Protein AF-A0A432E0X0-F1 (afdb_monomer_lite)

Foldseek 3Di:
DPPVVVVVVVVVVVVVVVVVPPPPPPPPPPPDDDDDDDDDPDPQFDDQDDQVLQVPPDTPVPDPDDDDDGDPSNCVVVVPPAPQPPVCVRDPQKDFDDDPPRPDTFIDHPRGTDFDDDSNHTPRDPPPD

Organism: NCBI:txid651561

Sequence (129 aa):
MSFMKNVLICASLLSSVLIFAQERDSTKSNHIEEIVVNGRYYKKYVEKQGSSSLRLDEALIKIPQNISIITNKALEDQQVTTLSDGVLRNVAGAQRLEHWGDMYTRVNMRGSRAAAFMNGVNVTSNWVR

Structure (mmCIF, N/CA/C/O backbone):
data_AF-A0A432E0X0-F1
#
_entry.id   AF-A0A432E0X0-F1
#
loop_
_atom_site.group_PDB
_atom_site.id
_atom_site.type_symbol
_atom_site.label_atom_id
_atom_site.label_alt_id
_atom_site.label_comp_id
_atom_site.label_asym_id
_atom_site.label_entity_id
_atom_site.label_seq_id
_atom_site.pdbx_PDB_ins_code
_atom_site.Cartn_x
_atom_site.Cartn_y
_atom_site.Cartn_z
_atom_site.occupancy
_atom_site.B_iso_or_equiv
_atom_site.auth_seq_id
_atom_site.auth_comp_id
_atom_site.auth_asym_id
_atom_site.auth_atom_id
_atom_site.pdbx_PDB_model_num
ATOM 1 N N . MET A 1 1 ? -18.018 -8.076 99.813 1.00 57.38 1 MET A N 1
ATOM 2 C CA . MET A 1 1 ? -19.042 -7.391 98.986 1.00 57.38 1 MET A CA 1
ATOM 3 C C . MET A 1 1 ? -18.483 -6.526 97.838 1.00 57.38 1 MET A C 1
ATOM 5 O O . MET A 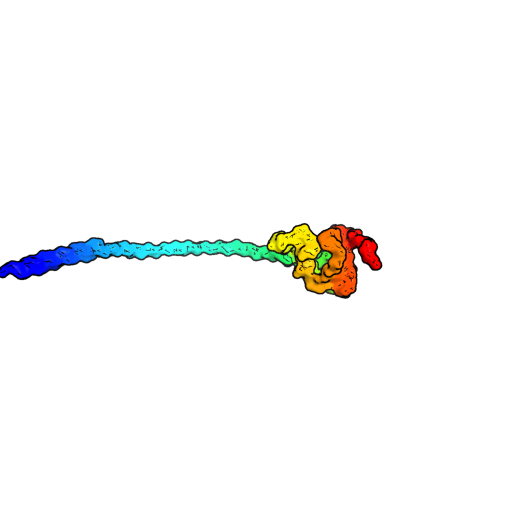1 1 ? -19.257 -6.151 96.972 1.00 57.38 1 MET A O 1
ATOM 9 N N . SER A 1 2 ? -17.182 -6.188 97.799 1.00 57.31 2 SER A N 1
ATOM 10 C CA . SER A 1 2 ? -16.608 -5.274 96.781 1.00 57.31 2 SER A CA 1
ATOM 11 C C . SER A 1 2 ? -16.293 -5.949 95.428 1.00 57.31 2 SER A C 1
ATOM 13 O O . SER A 1 2 ? -16.568 -5.393 94.370 1.00 57.31 2 SER A O 1
ATOM 15 N N . PHE A 1 3 ? -15.816 -7.200 95.447 1.00 63.88 3 PHE A N 1
ATOM 16 C CA . PHE A 1 3 ? -15.345 -7.909 94.248 1.00 63.88 3 PHE A CA 1
ATOM 17 C C . PHE A 1 3 ? -16.438 -8.137 93.184 1.00 63.88 3 PHE A C 1
ATOM 19 O O . PHE A 1 3 ? -16.243 -7.811 92.017 1.00 63.88 3 PHE A O 1
ATOM 26 N N . MET A 1 4 ? -17.629 -8.601 93.584 1.00 65.31 4 MET A N 1
ATOM 27 C CA . MET A 1 4 ? -18.755 -8.818 92.657 1.00 65.31 4 MET A CA 1
ATOM 28 C C . MET A 1 4 ? -19.293 -7.514 92.051 1.00 65.31 4 MET A C 1
ATOM 30 O O . MET A 1 4 ? -19.745 -7.508 90.909 1.00 65.31 4 MET A O 1
ATOM 34 N N . LYS A 1 5 ? -19.214 -6.399 92.789 1.00 60.88 5 LYS A N 1
ATOM 35 C CA . LYS A 1 5 ? -19.683 -5.088 92.323 1.00 60.88 5 LYS A CA 1
ATOM 36 C C . LYS A 1 5 ? -18.775 -4.534 91.219 1.00 60.88 5 LYS A C 1
ATOM 38 O O . LYS A 1 5 ? -19.279 -3.991 90.244 1.00 60.88 5 LYS A O 1
ATOM 43 N N . ASN A 1 6 ? -17.463 -4.755 91.323 1.00 63.75 6 ASN A N 1
ATOM 44 C CA . ASN A 1 6 ? -16.496 -4.338 90.303 1.00 63.75 6 ASN A CA 1
ATOM 45 C C . ASN A 1 6 ? -16.607 -5.177 89.019 1.00 63.75 6 ASN A C 1
ATOM 47 O O . ASN A 1 6 ? -16.525 -4.628 87.927 1.00 63.75 6 ASN A O 1
ATOM 51 N N . VAL A 1 7 ? -16.878 -6.482 89.133 1.00 72.06 7 VAL A N 1
ATOM 52 C CA . VAL A 1 7 ? -17.111 -7.357 87.967 1.00 72.06 7 VAL A CA 1
ATOM 53 C C . VAL A 1 7 ? -18.384 -6.957 87.210 1.00 72.06 7 VAL A C 1
ATOM 55 O O . VAL A 1 7 ? -18.373 -6.899 85.982 1.00 72.06 7 VAL A O 1
ATOM 58 N N . LEU A 1 8 ? -19.458 -6.611 87.931 1.00 71.06 8 LEU A N 1
ATOM 59 C CA . LEU A 1 8 ? -20.703 -6.109 87.336 1.00 71.06 8 LEU A CA 1
ATOM 60 C C . LEU A 1 8 ? -20.512 -4.778 86.589 1.00 71.06 8 LEU A C 1
ATOM 62 O O . LEU A 1 8 ? -21.110 -4.585 85.534 1.00 71.06 8 LEU A O 1
ATOM 66 N N . ILE A 1 9 ? -19.655 -3.887 87.099 1.00 72.50 9 ILE A N 1
ATOM 67 C CA . ILE A 1 9 ? -19.318 -2.611 86.443 1.00 72.50 9 ILE A CA 1
ATOM 68 C C . ILE A 1 9 ? -18.485 -2.846 85.173 1.00 72.50 9 ILE A C 1
ATOM 70 O O . ILE A 1 9 ? -18.725 -2.209 84.151 1.00 72.50 9 ILE A O 1
ATOM 74 N N . CYS A 1 10 ? -17.541 -3.789 85.192 1.00 66.81 10 CYS A N 1
ATOM 75 C CA . CYS A 1 10 ? -16.774 -4.135 83.993 1.00 66.81 10 CYS A CA 1
ATOM 76 C C . CYS A 1 10 ? -17.662 -4.767 82.908 1.00 66.81 10 CYS A C 1
ATOM 78 O O . CYS A 1 10 ? -17.529 -4.429 81.734 1.00 66.81 10 CYS A O 1
ATOM 80 N N . ALA A 1 11 ? -18.595 -5.645 83.287 1.00 72.25 11 ALA A N 1
ATOM 81 C CA . ALA A 1 11 ? -19.502 -6.303 82.346 1.00 72.25 11 ALA A CA 1
ATOM 82 C C . ALA A 1 11 ? -20.466 -5.319 81.658 1.00 72.25 11 ALA A C 1
ATOM 84 O O . ALA A 1 11 ? -20.731 -5.453 80.462 1.00 72.25 11 ALA A O 1
ATOM 85 N N . SER A 1 12 ? -20.956 -4.302 82.378 1.00 71.00 12 SER A N 1
ATOM 86 C CA . SER A 1 12 ? -21.823 -3.277 81.785 1.00 71.00 12 SER A CA 1
ATOM 87 C C . SER A 1 12 ? -21.066 -2.377 80.802 1.00 71.00 12 SER A C 1
ATOM 89 O O . SER A 1 12 ? -21.588 -2.101 79.720 1.00 71.00 12 SER A O 1
ATOM 91 N N . LEU A 1 13 ? -19.820 -2.008 81.125 1.00 67.19 13 LEU A N 1
ATOM 92 C CA . LEU A 1 13 ? -18.926 -1.238 80.249 1.00 67.19 13 LEU A CA 1
ATOM 93 C C . LEU A 1 13 ? -18.507 -2.015 78.990 1.00 67.19 13 LEU A C 1
ATOM 95 O O . LEU A 1 13 ? -18.388 -1.428 77.922 1.00 67.19 13 LEU A O 1
ATOM 99 N N . LEU A 1 14 ? -18.319 -3.333 79.083 1.00 66.56 14 LEU A N 1
ATOM 100 C CA . LEU A 1 14 ? -18.020 -4.180 77.921 1.00 66.56 14 LEU A CA 1
ATOM 101 C C . LEU A 1 14 ? -19.221 -4.322 76.976 1.00 66.56 14 LEU A C 1
ATOM 103 O O . LEU A 1 14 ? -19.045 -4.336 75.759 1.00 66.56 14 LEU A O 1
ATOM 107 N N . SER A 1 15 ? -20.446 -4.386 77.511 1.00 66.31 15 SER A N 1
ATOM 108 C CA . SER A 1 15 ? -21.647 -4.527 76.676 1.00 66.31 15 SER A CA 1
ATOM 109 C C . SER A 1 15 ? -21.948 -3.279 75.838 1.00 66.31 15 SER A C 1
ATOM 111 O O . SER A 1 15 ? -22.414 -3.403 74.707 1.00 66.31 15 SER A O 1
ATOM 113 N N . SER A 1 16 ? -21.641 -2.080 76.348 1.00 65.44 16 SER A N 1
ATOM 114 C CA . SER A 1 16 ? -21.871 -0.836 75.608 1.00 65.44 16 SER A CA 1
ATOM 115 C C . SER A 1 16 ? -20.916 -0.696 74.421 1.00 65.44 16 SER A C 1
ATOM 117 O O . SER A 1 16 ? -21.338 -0.258 73.354 1.00 65.44 16 SER A O 1
ATOM 119 N N . VAL A 1 17 ? -19.664 -1.146 74.554 1.00 68.12 17 VAL A N 1
ATOM 120 C CA . VAL A 1 17 ? -18.670 -1.127 73.464 1.00 68.12 17 VAL A CA 1
ATOM 121 C C . VAL A 1 17 ? -19.084 -2.032 72.299 1.00 68.12 17 VAL A C 1
ATOM 123 O O . VAL A 1 17 ? -18.891 -1.661 71.145 1.00 68.12 17 VAL A O 1
ATOM 126 N N . LEU A 1 18 ? -19.718 -3.178 72.572 1.00 64.50 18 LEU A N 1
ATOM 127 C CA . LEU A 1 18 ? -20.193 -4.092 71.524 1.00 64.50 18 LEU A CA 1
ATOM 128 C C . LEU A 1 18 ? -21.303 -3.478 70.653 1.00 64.50 18 LEU A C 1
ATOM 130 O O . LEU A 1 18 ? -21.355 -3.756 69.458 1.00 64.50 18 LEU A O 1
ATOM 134 N N . ILE A 1 19 ? -22.157 -2.620 71.226 1.00 65.12 19 ILE A N 1
ATOM 135 C CA . ILE A 1 19 ? -23.263 -1.967 70.502 1.00 65.12 19 ILE A CA 1
ATOM 136 C C . ILE A 1 19 ? -22.747 -0.851 69.580 1.00 65.12 19 ILE A C 1
ATOM 138 O O . ILE A 1 19 ? -23.294 -0.659 68.497 1.00 65.12 19 ILE A O 1
ATOM 142 N N . PHE A 1 20 ? -21.686 -0.138 69.976 1.00 64.44 20 PHE A N 1
ATOM 143 C CA . PHE A 1 20 ? -21.090 0.934 69.167 1.00 64.44 20 PHE A CA 1
ATOM 144 C C . PHE A 1 20 ? -20.037 0.447 68.155 1.00 64.44 20 PHE A C 1
ATOM 146 O O . PHE A 1 20 ? -19.719 1.188 67.232 1.00 64.44 20 PHE A O 1
ATOM 153 N N . ALA A 1 21 ? -19.502 -0.771 68.301 1.00 64.12 21 ALA A N 1
ATOM 154 C CA . ALA A 1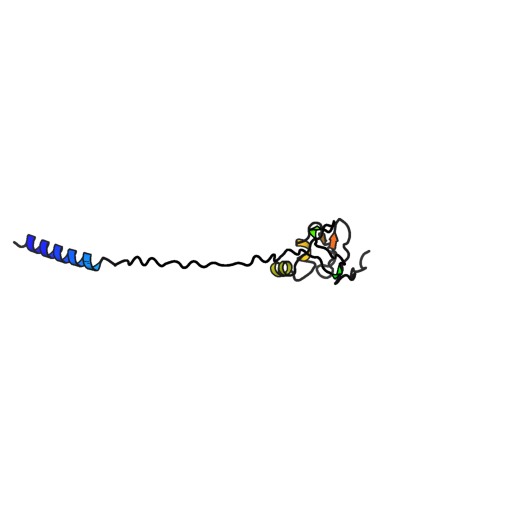 21 ? -18.482 -1.325 67.400 1.00 64.12 21 ALA A CA 1
ATOM 155 C C . ALA A 1 21 ? -19.052 -2.062 66.174 1.00 64.12 21 ALA A C 1
ATOM 157 O O . ALA A 1 21 ? -18.310 -2.352 65.236 1.00 64.12 21 ALA A O 1
ATOM 158 N N . GLN A 1 22 ? -20.351 -2.380 66.159 1.00 61.62 22 GLN A N 1
ATOM 159 C CA . GLN A 1 22 ? -21.000 -2.904 64.958 1.00 61.62 22 GLN A CA 1
ATOM 160 C C . GLN A 1 22 ? -21.255 -1.768 63.960 1.00 61.62 22 GLN A C 1
ATOM 162 O O . GLN A 1 22 ? -22.340 -1.187 63.915 1.00 61.62 22 GLN A O 1
ATOM 167 N N . GLU A 1 23 ? -20.251 -1.489 63.128 1.00 62.78 23 GLU A N 1
ATOM 168 C CA . GLU A 1 23 ? -20.439 -0.780 61.864 1.00 62.78 23 GLU A CA 1
ATOM 169 C C . GLU A 1 23 ? -21.458 -1.582 61.041 1.00 62.78 23 GLU A C 1
ATOM 171 O O . GLU A 1 23 ? -21.235 -2.749 60.702 1.00 62.78 23 GLU A O 1
ATOM 176 N N . ARG A 1 24 ? -22.634 -0.999 60.789 1.00 57.72 24 ARG A N 1
ATOM 177 C CA . ARG A 1 24 ? -23.663 -1.637 59.965 1.00 57.72 24 ARG A CA 1
ATOM 178 C C . ARG A 1 24 ? -23.204 -1.576 58.518 1.00 57.72 24 ARG A C 1
ATOM 180 O O . ARG A 1 24 ? -23.555 -0.636 57.808 1.00 57.72 24 ARG A O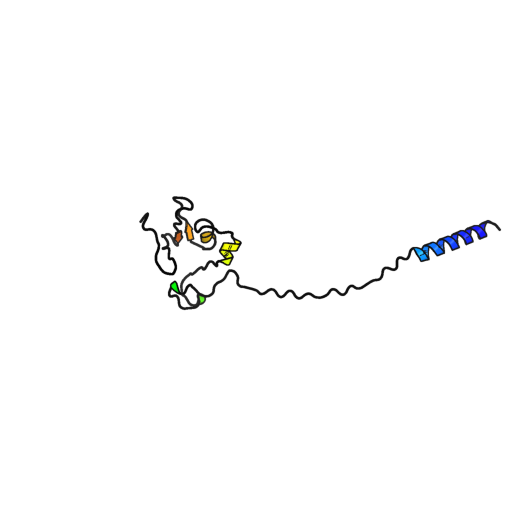 1
ATOM 187 N N . ASP A 1 25 ? -22.437 -2.572 58.089 1.00 52.94 25 ASP A N 1
ATOM 188 C CA . ASP A 1 25 ? -22.089 -2.712 56.683 1.00 52.94 25 ASP A CA 1
ATOM 189 C C . ASP A 1 25 ? -23.370 -3.034 55.905 1.00 52.94 25 ASP A C 1
ATOM 191 O O . ASP A 1 25 ? -23.913 -4.143 55.916 1.00 52.94 25 ASP A O 1
ATOM 195 N N . SER A 1 26 ? -23.945 -1.987 55.323 1.00 62.75 26 SER A N 1
ATOM 196 C CA . SER A 1 26 ? -25.072 -2.095 54.423 1.00 62.75 26 SER A CA 1
ATOM 197 C C . SER A 1 26 ? -24.543 -2.770 53.169 1.00 62.75 26 SER A C 1
ATOM 199 O O . SER A 1 26 ? -23.904 -2.110 52.352 1.00 62.75 26 SER A O 1
ATOM 201 N N . THR A 1 27 ? -24.879 -4.042 52.958 1.00 55.16 27 THR A N 1
ATOM 202 C CA . THR A 1 27 ? -24.717 -4.711 51.664 1.00 55.16 27 THR A CA 1
ATOM 203 C C . THR A 1 27 ? -25.657 -4.068 50.641 1.00 55.16 27 THR A C 1
ATOM 205 O O . THR A 1 27 ? -26.654 -4.641 50.204 1.00 55.16 27 THR A O 1
ATOM 208 N N . LYS A 1 28 ? -25.355 -2.828 50.234 1.00 58.41 28 LYS A N 1
ATOM 209 C CA . LYS A 1 28 ? -25.918 -2.246 49.024 1.00 58.41 28 LYS A CA 1
ATOM 210 C C . LYS A 1 28 ? -25.346 -3.078 47.893 1.00 58.41 28 LYS A C 1
ATOM 212 O O . LYS A 1 28 ? -24.226 -2.857 47.446 1.00 58.41 28 LYS A O 1
ATOM 217 N N . SER A 1 29 ? -26.107 -4.083 47.477 1.00 62.72 29 SER A N 1
ATOM 218 C CA . SER A 1 29 ? -25.924 -4.730 46.190 1.00 62.72 29 SER A CA 1
ATOM 219 C C . SER A 1 29 ? -26.118 -3.643 45.138 1.00 62.72 29 SER A C 1
ATOM 221 O O . SER A 1 29 ? -27.237 -3.345 44.722 1.00 62.72 29 SER A O 1
ATOM 223 N N . ASN A 1 30 ? -25.026 -2.959 44.800 1.00 67.06 30 ASN A N 1
ATOM 224 C CA . ASN A 1 30 ? -24.999 -2.031 43.689 1.00 67.06 30 ASN A CA 1
ATOM 225 C C . ASN A 1 30 ? -25.313 -2.877 42.458 1.00 67.06 30 ASN A C 1
ATOM 227 O O . ASN A 1 30 ? -24.502 -3.708 42.052 1.00 67.06 30 ASN A O 1
ATOM 231 N N . HIS A 1 31 ? -26.529 -2.736 41.934 1.00 71.25 31 HIS A N 1
ATOM 232 C CA . HIS A 1 31 ? -26.890 -3.338 40.663 1.00 71.25 31 HIS A CA 1
ATOM 233 C C . HIS A 1 31 ? -25.935 -2.767 39.617 1.00 71.25 31 HIS A C 1
ATOM 235 O O . HIS A 1 31 ? -25.930 -1.562 39.369 1.00 71.25 31 HIS A O 1
ATOM 241 N N . ILE A 1 32 ? -25.070 -3.623 39.078 1.00 77.12 32 ILE A N 1
ATOM 242 C CA . ILE A 1 32 ? -24.174 -3.250 37.990 1.00 77.12 32 ILE A CA 1
ATOM 243 C C . ILE A 1 32 ? -25.042 -3.154 36.741 1.00 77.12 32 ILE A C 1
ATOM 245 O O . ILE A 1 32 ? -25.653 -4.138 36.326 1.00 77.12 32 ILE A O 1
ATOM 249 N N . GLU A 1 33 ? -25.130 -1.952 36.185 1.00 82.31 33 GLU A N 1
ATOM 250 C CA . GLU A 1 33 ? -25.854 -1.700 34.947 1.00 82.31 33 GLU A CA 1
ATOM 251 C C . GLU A 1 33 ? -25.096 -2.343 33.779 1.00 82.31 33 GLU A C 1
ATOM 253 O O . GLU A 1 33 ? -23.899 -2.110 33.584 1.00 82.31 33 GLU A O 1
ATOM 258 N N . GLU A 1 34 ? -25.778 -3.202 33.023 1.00 81.00 34 GLU A N 1
ATOM 259 C CA . GLU A 1 34 ? -25.212 -3.820 31.830 1.00 81.00 34 GLU A CA 1
ATOM 260 C C . GLU A 1 34 ? -25.114 -2.772 30.717 1.00 81.00 34 GLU A C 1
ATOM 262 O O . GLU A 1 34 ? -26.120 -2.252 30.234 1.00 81.00 34 GLU A O 1
ATOM 267 N N . ILE A 1 35 ? -23.890 -2.475 30.285 1.00 83.75 35 ILE A N 1
ATOM 268 C CA . ILE A 1 35 ? -23.640 -1.564 29.169 1.00 83.75 35 ILE A CA 1
ATOM 269 C C . ILE A 1 35 ? -23.275 -2.400 27.946 1.00 83.75 35 ILE A C 1
ATOM 271 O O . ILE A 1 35 ? -22.184 -2.966 27.855 1.00 83.75 35 ILE A O 1
ATOM 275 N N . VAL A 1 36 ? -24.176 -2.443 26.967 1.00 83.00 36 VAL A N 1
ATOM 276 C CA . VAL A 1 36 ? -23.914 -3.095 25.681 1.00 83.00 36 VAL A CA 1
ATOM 277 C C . VAL A 1 36 ? -23.143 -2.134 24.776 1.00 83.00 36 VAL A C 1
ATOM 279 O O . VAL A 1 36 ? -23.705 -1.213 24.177 1.00 83.00 36 VAL A O 1
ATOM 282 N N . VAL A 1 37 ? -21.833 -2.353 24.646 1.00 83.12 37 VAL A N 1
ATOM 283 C CA . VAL A 1 37 ? -20.986 -1.605 23.706 1.00 83.12 37 VAL A CA 1
ATOM 284 C C . VAL A 1 37 ? -21.096 -2.229 22.317 1.00 83.12 37 VAL A C 1
ATOM 286 O O . VAL A 1 37 ? -20.402 -3.185 21.973 1.00 83.12 37 VAL A O 1
ATOM 289 N N . ASN A 1 38 ? -21.959 -1.656 21.483 1.00 79.81 38 ASN A N 1
ATOM 290 C CA . ASN A 1 38 ? -22.088 -2.055 20.085 1.00 79.81 38 ASN A CA 1
ATOM 291 C C . ASN A 1 38 ? -20.950 -1.458 19.242 1.00 79.81 38 ASN A C 1
ATOM 293 O O . ASN A 1 38 ? -21.047 -0.346 18.720 1.00 79.81 38 ASN A O 1
ATOM 297 N N . GLY A 1 39 ? -19.862 -2.210 19.080 1.00 75.25 39 GLY A N 1
ATOM 298 C CA . GLY A 1 39 ? -18.819 -1.894 18.108 1.00 75.25 39 GLY A CA 1
ATOM 299 C C . GLY A 1 39 ? -19.288 -2.206 16.686 1.00 75.25 39 GLY A C 1
ATOM 300 O O . GLY A 1 39 ? -19.651 -3.339 16.378 1.00 75.25 39 GLY A O 1
ATOM 301 N N . ARG A 1 40 ? -19.254 -1.228 15.776 1.00 69.25 40 ARG A N 1
ATOM 302 C CA . ARG A 1 40 ? -19.432 -1.524 14.348 1.00 69.25 40 ARG A CA 1
ATOM 303 C C . ARG A 1 40 ? -18.122 -2.088 13.799 1.00 69.25 40 ARG A C 1
ATOM 305 O O . ARG A 1 40 ? -17.108 -1.391 13.768 1.00 69.25 40 ARG A O 1
ATOM 312 N N . TYR A 1 41 ? -18.141 -3.348 13.362 1.00 65.06 41 TYR A N 1
ATOM 313 C CA . TYR A 1 41 ? -17.019 -3.959 12.650 1.00 65.06 41 TYR A CA 1
ATOM 314 C C . TYR A 1 41 ? -16.918 -3.347 11.251 1.00 65.06 41 TYR A C 1
ATOM 316 O O . TYR A 1 41 ? -17.496 -3.830 10.278 1.00 65.06 41 TYR A O 1
ATOM 324 N N . TYR A 1 42 ? -16.204 -2.233 11.149 1.00 64.44 42 TYR A N 1
ATOM 325 C CA . TYR A 1 42 ? -15.813 -1.693 9.859 1.00 64.44 42 TYR A CA 1
ATOM 326 C C . TYR A 1 42 ? -14.633 -2.520 9.346 1.00 64.44 42 TYR A C 1
ATOM 328 O O . TYR A 1 42 ? -13.631 -2.672 10.046 1.00 64.44 42 TYR A O 1
ATOM 336 N N . LYS A 1 43 ? -14.729 -3.057 8.125 1.00 67.38 43 LYS A N 1
ATOM 337 C CA . LYS A 1 43 ? -13.588 -3.659 7.418 1.00 67.38 43 LYS A CA 1
ATOM 338 C C . LYS A 1 43 ? -12.603 -2.554 7.028 1.00 67.38 43 LYS A C 1
ATOM 340 O O . LYS A 1 43 ? -12.529 -2.168 5.873 1.00 67.38 43 LYS A O 1
ATOM 345 N N . LYS A 1 44 ? -11.884 -2.017 8.015 1.00 81.62 44 LYS A N 1
ATOM 346 C CA . LYS A 1 44 ? -11.078 -0.794 7.890 1.00 81.62 44 LYS A CA 1
ATOM 347 C C . LYS A 1 44 ? -9.945 -0.899 6.867 1.00 81.62 44 LYS A C 1
ATOM 349 O O . LYS A 1 44 ? -9.534 0.125 6.342 1.00 81.62 44 LYS A O 1
ATOM 354 N N . TYR A 1 45 ? -9.465 -2.111 6.582 1.00 90.56 45 TYR A N 1
ATOM 355 C CA . TYR A 1 45 ? -8.291 -2.333 5.732 1.00 90.56 45 TYR A CA 1
ATOM 356 C C . TYR A 1 45 ? -8.556 -3.192 4.490 1.00 90.56 45 TYR A C 1
ATOM 358 O O . TYR A 1 45 ? -7.611 -3.506 3.774 1.00 90.56 45 TYR A O 1
ATOM 366 N N . VAL A 1 46 ? -9.805 -3.607 4.238 1.00 90.06 46 VAL A N 1
ATOM 367 C CA . VAL A 1 46 ? -10.128 -4.562 3.164 1.00 90.06 46 VAL A CA 1
ATOM 368 C C . VAL A 1 46 ? -11.128 -3.961 2.192 1.00 90.06 46 VAL A C 1
ATOM 370 O O . VAL A 1 46 ? -12.301 -3.799 2.530 1.00 90.06 46 VAL A O 1
ATOM 373 N N . GLU A 1 47 ? -10.674 -3.754 0.960 1.00 90.62 47 GLU A N 1
ATOM 374 C CA . GLU A 1 47 ? -11.523 -3.373 -0.165 1.00 90.62 47 GLU A CA 1
ATOM 375 C C . GLU A 1 47 ? -11.983 -4.589 -0.964 1.00 90.62 47 GLU A C 1
ATOM 377 O O . GLU A 1 47 ? -11.260 -5.573 -1.116 1.00 90.62 47 GLU A O 1
ATOM 382 N N . LYS A 1 48 ? -13.216 -4.526 -1.473 1.00 90.06 48 LYS A N 1
ATOM 383 C CA . LYS A 1 48 ? -13.816 -5.593 -2.298 1.00 90.06 48 LYS A CA 1
ATOM 384 C C . LYS A 1 48 ? -13.918 -5.232 -3.778 1.00 90.06 48 LYS A C 1
ATOM 386 O O . LYS A 1 48 ? -14.247 -6.101 -4.587 1.00 90.06 48 LYS A O 1
ATOM 391 N N . GLN A 1 49 ? -13.695 -3.966 -4.107 1.00 89.50 49 GLN A N 1
ATOM 392 C CA . GLN A 1 49 ? -13.789 -3.418 -5.454 1.00 89.50 49 GLN A CA 1
ATOM 393 C C . GLN A 1 49 ? -12.500 -2.657 -5.764 1.00 89.50 49 GLN A C 1
ATOM 395 O O . GLN A 1 49 ? -11.895 -2.065 -4.870 1.00 89.50 49 GLN A O 1
ATOM 400 N N . GLY A 1 50 ? -12.058 -2.729 -7.018 1.00 87.81 50 GLY A N 1
ATOM 401 C CA . GLY A 1 50 ? -10.909 -1.969 -7.499 1.00 87.81 50 GLY A CA 1
ATOM 402 C C . GLY A 1 50 ? -11.262 -0.513 -7.808 1.00 87.81 50 GLY A C 1
ATOM 403 O O . GLY A 1 50 ? -12.413 -0.093 -7.713 1.00 87.81 50 GLY A O 1
ATOM 404 N N . SER A 1 51 ? -10.258 0.263 -8.216 1.00 89.06 51 SER A N 1
ATOM 405 C CA . SER A 1 51 ? -10.481 1.607 -8.759 1.00 89.06 51 SER A CA 1
ATOM 406 C C . SER A 1 51 ? -11.183 1.528 -10.119 1.00 89.06 51 SER A C 1
ATOM 408 O O . SER A 1 51 ? -10.754 0.769 -10.990 1.00 89.06 51 SER A O 1
ATOM 410 N N . SER A 1 52 ? -12.192 2.374 -10.338 1.00 88.50 52 SER A N 1
ATOM 411 C CA . SER A 1 52 ? -12.880 2.507 -11.632 1.00 88.50 52 SER A CA 1
ATOM 412 C C . SER A 1 52 ? -11.935 2.912 -12.771 1.00 88.50 52 SER A C 1
ATOM 414 O O . SER A 1 52 ? -12.127 2.515 -13.918 1.00 88.50 52 SER A O 1
ATOM 416 N N . SER A 1 53 ? -10.846 3.627 -12.468 1.00 88.75 53 SER A N 1
ATOM 417 C CA . SER A 1 53 ? -9.827 4.008 -13.453 1.00 88.75 53 SER A CA 1
ATOM 418 C C . SER A 1 53 ? -9.040 2.823 -14.021 1.00 88.75 53 SER A C 1
ATOM 420 O O . SER A 1 53 ? -8.425 2.955 -15.076 1.00 88.75 53 SER A O 1
ATOM 422 N N . LEU A 1 54 ? -9.040 1.669 -13.343 1.00 85.31 54 LEU A N 1
ATOM 423 C CA . LEU A 1 54 ? -8.331 0.467 -13.793 1.00 85.31 54 LEU A CA 1
ATOM 424 C C . LEU A 1 54 ? -9.141 -0.360 -14.802 1.00 85.31 54 LEU A C 1
ATOM 426 O O . LEU A 1 54 ? -8.620 -1.349 -15.312 1.00 85.31 54 LEU A O 1
ATOM 430 N N . ARG A 1 55 ? -10.384 0.047 -15.119 1.00 86.44 55 ARG A N 1
ATOM 431 C CA . ARG A 1 55 ? -11.300 -0.659 -16.040 1.00 86.44 55 ARG A CA 1
ATOM 432 C C . ARG A 1 55 ? -11.552 -2.120 -15.632 1.00 86.44 55 ARG A C 1
ATOM 434 O O . ARG A 1 55 ? -11.786 -2.974 -16.482 1.00 86.44 55 ARG A O 1
ATOM 441 N N . LEU A 1 56 ? -11.488 -2.392 -14.328 1.00 85.81 56 LEU A N 1
ATOM 442 C CA . LEU A 1 56 ? -11.800 -3.675 -13.701 1.00 85.81 56 LEU A CA 1
ATOM 443 C C . LEU A 1 56 ? -13.210 -3.580 -13.092 1.00 85.81 56 LEU A C 1
ATOM 445 O O . LEU A 1 56 ? -13.355 -3.423 -11.882 1.00 85.81 56 LEU A O 1
ATOM 449 N N . ASP A 1 57 ? -14.241 -3.611 -13.942 1.00 84.44 57 ASP A N 1
ATOM 450 C CA . ASP A 1 57 ? -15.660 -3.448 -13.561 1.00 84.44 57 ASP A CA 1
ATOM 451 C C . ASP A 1 57 ? -16.269 -4.731 -12.959 1.00 84.44 57 ASP A C 1
ATOM 453 O O . ASP A 1 57 ? -17.364 -5.175 -13.307 1.00 84.44 57 ASP A O 1
ATOM 457 N N . GLU A 1 58 ? -15.554 -5.365 -12.033 1.00 89.12 58 GLU A N 1
ATOM 458 C CA . GLU A 1 58 ? -16.042 -6.540 -11.319 1.00 89.12 58 GLU A CA 1
ATOM 459 C C . GLU A 1 58 ? -15.488 -6.633 -9.890 1.00 89.12 58 GLU A C 1
ATOM 461 O O . GLU A 1 58 ? -14.533 -5.962 -9.496 1.00 89.12 58 GLU A O 1
ATOM 466 N N . ALA A 1 59 ? -16.123 -7.471 -9.068 1.00 91.19 59 ALA A N 1
ATOM 467 C CA . ALA A 1 59 ? -15.656 -7.723 -7.709 1.00 91.19 59 ALA A CA 1
ATOM 468 C C . ALA A 1 59 ? -14.296 -8.436 -7.732 1.00 91.19 59 ALA A C 1
ATOM 470 O O . ALA A 1 59 ? -14.119 -9.389 -8.487 1.00 91.19 59 ALA A O 1
ATOM 471 N N . LEU A 1 60 ? -13.381 -8.062 -6.828 1.00 92.56 60 LEU A N 1
ATOM 472 C CA . LEU A 1 60 ? -11.994 -8.559 -6.837 1.00 92.56 60 LEU A CA 1
ATOM 473 C C . LEU A 1 60 ? -11.875 -10.089 -6.803 1.00 92.56 60 LEU A C 1
ATOM 475 O O . LEU A 1 60 ? -10.956 -10.642 -7.389 1.00 92.56 60 LEU A O 1
ATOM 479 N N . ILE A 1 61 ? -12.817 -10.778 -6.152 1.00 93.62 61 ILE A N 1
ATOM 480 C CA . ILE A 1 61 ? -12.830 -12.247 -6.058 1.00 93.62 61 ILE A CA 1
ATOM 481 C C . ILE A 1 61 ? -13.099 -12.948 -7.401 1.00 93.62 61 ILE A C 1
ATOM 483 O O . ILE A 1 61 ? -12.814 -14.132 -7.537 1.00 93.62 61 ILE A O 1
ATOM 487 N N . LYS A 1 62 ? -13.684 -12.240 -8.373 1.00 94.44 62 LYS A N 1
ATOM 488 C CA . LYS A 1 62 ? -14.002 -12.775 -9.703 1.00 94.44 62 LYS A CA 1
ATOM 489 C C . LYS A 1 62 ? -12.863 -12.575 -10.703 1.00 94.44 62 LYS A C 1
ATOM 491 O O . LYS A 1 62 ? -12.801 -13.300 -11.690 1.00 94.44 62 LYS A O 1
ATOM 496 N N . ILE A 1 63 ? -11.947 -11.650 -10.415 1.00 93.50 63 ILE A N 1
ATOM 497 C CA . ILE A 1 63 ? -10.8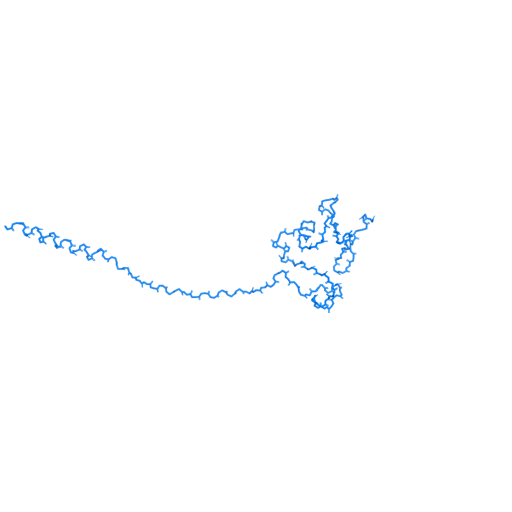20 -11.337 -11.290 1.00 93.50 63 ILE A CA 1
ATOM 498 C C . ILE A 1 63 ? -9.768 -12.450 -11.161 1.00 93.50 63 ILE A C 1
ATOM 500 O O . ILE A 1 63 ? -9.275 -12.692 -10.056 1.00 93.50 63 ILE A O 1
ATOM 504 N N . PRO A 1 64 ? -9.330 -13.094 -12.258 1.00 94.06 64 PRO A N 1
ATOM 505 C CA . PRO A 1 64 ? -8.296 -14.130 -12.230 1.00 94.06 64 PRO A CA 1
ATOM 506 C C . PRO A 1 64 ? -6.876 -13.533 -12.129 1.00 94.06 64 PRO A C 1
ATOM 508 O O . PRO A 1 64 ? -5.952 -13.953 -12.824 1.00 94.06 64 PRO A O 1
ATOM 511 N N . GLN A 1 65 ? -6.684 -12.525 -11.275 1.00 91.94 65 GLN A N 1
ATOM 512 C CA . GLN A 1 65 ? -5.416 -11.824 -11.078 1.00 91.94 65 GLN A CA 1
ATOM 513 C C . GLN A 1 65 ? -5.145 -11.623 -9.584 1.00 91.94 65 GLN A C 1
ATOM 515 O O . GLN A 1 65 ? -6.045 -11.335 -8.803 1.00 91.94 65 GLN A O 1
ATOM 520 N N . ASN A 1 66 ? -3.877 -11.725 -9.180 1.00 92.50 66 ASN A N 1
ATOM 521 C CA . ASN A 1 66 ? -3.461 -11.325 -7.836 1.00 92.50 66 ASN A CA 1
ATOM 522 C C . ASN A 1 66 ? -3.458 -9.790 -7.737 1.00 92.50 66 ASN A C 1
ATOM 524 O O . ASN A 1 66 ? -2.610 -9.138 -8.352 1.00 92.50 66 ASN A O 1
ATOM 528 N N . ILE A 1 67 ? -4.406 -9.244 -6.973 1.00 92.25 67 ILE A N 1
ATOM 529 C CA . ILE A 1 67 ? -4.575 -7.812 -6.718 1.00 92.25 67 ILE A CA 1
ATOM 530 C C . ILE A 1 67 ? -4.476 -7.575 -5.210 1.00 92.25 67 ILE A C 1
ATOM 532 O O . ILE A 1 67 ? -5.163 -8.221 -4.422 1.00 92.25 67 ILE A O 1
ATOM 536 N N . SER A 1 68 ? -3.635 -6.623 -4.812 1.00 91.94 68 SER A N 1
ATOM 537 C CA . SER A 1 68 ? -3.530 -6.134 -3.434 1.00 91.94 68 SER A CA 1
ATOM 538 C C . SER A 1 68 ? -3.919 -4.662 -3.402 1.00 91.94 68 SER A C 1
ATOM 540 O O . SER A 1 68 ? -3.378 -3.870 -4.172 1.00 91.94 68 SER A O 1
ATOM 542 N N . ILE A 1 69 ? -4.855 -4.297 -2.525 1.00 92.94 69 ILE A N 1
ATOM 543 C CA . ILE A 1 69 ? -5.299 -2.911 -2.341 1.00 92.94 69 ILE A CA 1
ATOM 544 C C . ILE A 1 69 ? -4.877 -2.448 -0.956 1.00 92.94 69 ILE A C 1
ATOM 546 O O . ILE A 1 69 ? -5.188 -3.095 0.042 1.00 92.94 69 ILE A O 1
ATOM 550 N N . ILE A 1 70 ? -4.196 -1.308 -0.908 1.00 93.06 70 ILE A N 1
ATOM 551 C CA . ILE A 1 70 ? -3.841 -0.642 0.340 1.00 93.06 70 ILE A CA 1
ATOM 552 C C . ILE A 1 70 ? -4.840 0.490 0.552 1.00 93.06 70 ILE A C 1
ATOM 554 O O . ILE A 1 70 ? -4.976 1.378 -0.287 1.00 93.06 70 ILE A O 1
ATOM 558 N N . THR A 1 71 ? -5.560 0.439 1.668 1.00 92.88 71 THR A N 1
ATOM 559 C CA . THR A 1 71 ? -6.538 1.470 2.031 1.00 92.88 71 THR A CA 1
ATOM 560 C C . THR A 1 71 ? -5.855 2.712 2.588 1.00 92.88 71 THR A C 1
ATOM 562 O O . THR A 1 71 ? -4.800 2.626 3.216 1.00 92.88 71 THR A O 1
ATOM 565 N N . ASN A 1 72 ? -6.516 3.864 2.457 1.00 92.00 72 ASN A N 1
ATOM 566 C CA . ASN A 1 72 ? -6.072 5.097 3.111 1.00 92.00 72 ASN A CA 1
ATOM 567 C C . ASN A 1 72 ? -5.921 4.919 4.633 1.00 92.00 72 ASN A C 1
ATOM 569 O O . ASN A 1 72 ? -4.946 5.371 5.220 1.00 92.00 72 ASN A O 1
ATOM 573 N N . LYS A 1 73 ? -6.852 4.192 5.266 1.00 92.19 73 LYS A N 1
ATOM 574 C CA . LYS A 1 73 ? -6.823 3.939 6.710 1.00 92.19 73 LYS A CA 1
ATOM 575 C C . LYS A 1 73 ? -5.576 3.155 7.135 1.00 92.19 73 LYS A C 1
ATOM 577 O O . LYS A 1 73 ? -4.997 3.480 8.166 1.00 92.19 73 LYS A O 1
ATOM 582 N N . ALA A 1 74 ? -5.157 2.162 6.343 1.00 92.06 74 ALA A N 1
ATOM 583 C CA . ALA A 1 74 ? -3.945 1.391 6.620 1.00 92.06 74 ALA A CA 1
ATOM 584 C C . ALA A 1 74 ? -2.687 2.270 6.563 1.00 92.06 74 ALA A C 1
ATOM 586 O O . ALA A 1 74 ? -1.823 2.145 7.426 1.00 92.06 74 ALA A O 1
ATOM 587 N N . LEU A 1 75 ? -2.605 3.176 5.583 1.00 92.75 75 LEU A N 1
ATOM 588 C CA . LEU A 1 75 ? -1.492 4.124 5.470 1.00 92.75 75 LEU A CA 1
ATOM 589 C C . LEU A 1 75 ? -1.479 5.130 6.627 1.00 92.75 75 LEU A C 1
ATOM 591 O O . LEU A 1 75 ? -0.422 5.398 7.190 1.00 92.75 75 LEU A O 1
ATOM 595 N N . GLU A 1 76 ? -2.650 5.641 7.010 1.00 93.12 76 GLU A N 1
ATOM 596 C CA . GLU A 1 76 ? -2.811 6.581 8.123 1.00 93.12 76 GLU A CA 1
ATOM 597 C C . GLU A 1 76 ? -2.395 5.960 9.465 1.00 93.12 76 GLU A C 1
ATOM 599 O O . GLU A 1 76 ? -1.608 6.556 10.197 1.00 93.12 76 GLU A O 1
ATOM 604 N N . ASP A 1 77 ? -2.860 4.742 9.773 1.00 92.88 77 ASP A N 1
ATOM 605 C CA . ASP A 1 77 ? -2.518 4.058 11.032 1.00 92.88 77 ASP A CA 1
ATOM 606 C C . ASP A 1 77 ? -1.034 3.677 11.110 1.00 92.88 77 ASP A C 1
ATOM 608 O O . ASP A 1 77 ? -0.469 3.581 12.197 1.00 92.88 77 ASP A O 1
ATOM 612 N N . GLN A 1 78 ? -0.391 3.485 9.958 1.00 92.69 78 GLN A N 1
ATOM 613 C CA . GLN A 1 78 ? 1.046 3.234 9.849 1.00 92.69 78 GLN A CA 1
ATOM 614 C C . GLN A 1 78 ? 1.882 4.523 9.781 1.00 92.69 78 GLN A C 1
ATOM 616 O O . GLN A 1 78 ? 3.104 4.431 9.697 1.00 92.69 78 GLN A O 1
ATOM 621 N N . GLN A 1 79 ? 1.249 5.705 9.804 1.00 93.75 79 GLN A N 1
ATOM 622 C CA . GLN A 1 79 ? 1.903 7.013 9.660 1.00 93.75 79 GLN A CA 1
ATOM 623 C C . GLN A 1 79 ? 2.773 7.119 8.397 1.00 93.75 79 GLN A C 1
ATOM 625 O O . GLN A 1 79 ? 3.833 7.744 8.394 1.00 93.75 79 GLN A O 1
ATOM 630 N N . VAL A 1 80 ? 2.320 6.506 7.302 1.00 91.88 80 VAL A N 1
ATOM 631 C CA . VAL A 1 80 ? 3.047 6.512 6.031 1.00 91.88 80 VAL A CA 1
ATOM 632 C C . VAL A 1 80 ? 2.868 7.862 5.355 1.00 91.88 80 VAL A C 1
ATOM 634 O O . VAL A 1 80 ? 1.784 8.188 4.876 1.00 91.88 80 VAL A O 1
ATOM 637 N N . THR A 1 81 ? 3.946 8.636 5.281 1.00 89.38 81 THR A N 1
ATOM 638 C CA . THR A 1 81 ? 3.950 9.962 4.645 1.00 89.38 81 THR A CA 1
ATOM 639 C C . THR A 1 81 ? 4.491 9.936 3.219 1.00 89.38 81 THR A C 1
ATOM 641 O O . THR A 1 81 ? 4.230 10.862 2.452 1.00 89.38 81 THR A O 1
ATOM 644 N N . THR A 1 82 ? 5.208 8.874 2.833 1.00 87.44 82 THR A N 1
ATOM 645 C CA . THR A 1 82 ? 5.860 8.766 1.522 1.00 87.44 82 THR A CA 1
ATOM 646 C C . THR A 1 82 ? 5.677 7.379 0.902 1.00 87.44 82 THR A C 1
ATOM 648 O O . THR A 1 82 ? 5.498 6.368 1.590 1.00 87.44 82 THR A O 1
ATOM 651 N N . LEU A 1 83 ? 5.724 7.310 -0.434 1.00 85.69 83 LEU A N 1
ATOM 652 C CA . LEU A 1 83 ? 5.601 6.042 -1.165 1.00 85.69 83 LEU A CA 1
ATOM 653 C C . LEU A 1 83 ? 6.812 5.116 -0.960 1.00 85.69 83 LEU A C 1
ATOM 655 O O . LEU A 1 83 ? 6.689 3.906 -1.165 1.00 85.69 83 LEU A O 1
ATOM 659 N N . SER A 1 84 ? 7.969 5.660 -0.572 1.00 81.94 84 SER A N 1
ATOM 660 C CA . SER A 1 84 ? 9.209 4.892 -0.446 1.00 81.94 84 SER A CA 1
ATOM 661 C C . SER A 1 84 ? 9.316 4.128 0.881 1.00 81.94 84 SER A C 1
ATOM 663 O O . SER A 1 84 ? 9.977 3.085 0.924 1.00 81.94 84 SER A O 1
ATOM 665 N N . ASP A 1 85 ? 8.650 4.611 1.935 1.00 77.06 85 ASP A N 1
ATOM 666 C CA . ASP A 1 85 ? 8.830 4.120 3.304 1.00 77.06 85 ASP A CA 1
ATOM 667 C C . ASP A 1 85 ? 7.824 3.021 3.687 1.00 77.06 85 ASP A C 1
ATOM 669 O O . ASP A 1 85 ? 8.208 1.920 4.093 1.00 77.06 85 ASP A O 1
ATOM 673 N N . GLY A 1 86 ? 6.522 3.280 3.520 1.00 81.44 86 GLY A N 1
ATOM 674 C CA . GLY A 1 86 ? 5.488 2.430 4.128 1.00 81.44 86 GLY A CA 1
ATOM 675 C C . GLY A 1 86 ? 4.602 1.643 3.167 1.00 81.44 86 GLY A C 1
ATOM 676 O O . GLY A 1 86 ? 4.110 0.572 3.520 1.00 81.44 86 GLY A O 1
ATOM 677 N N . VAL A 1 87 ? 4.423 2.107 1.929 1.00 87.25 87 VAL A N 1
ATOM 678 C CA . VAL A 1 87 ? 3.466 1.491 0.991 1.00 87.25 87 VAL A CA 1
ATOM 679 C C . VAL A 1 87 ? 3.843 0.044 0.674 1.00 87.25 87 VAL A C 1
ATOM 681 O O . VAL A 1 87 ? 3.005 -0.854 0.742 1.00 87.25 87 VAL A O 1
ATOM 684 N N . LEU A 1 88 ? 5.122 -0.211 0.396 1.00 88.31 88 LEU A N 1
ATOM 685 C CA . LEU A 1 88 ? 5.593 -1.531 -0.033 1.00 88.31 88 LEU A CA 1
ATOM 686 C C . LEU A 1 88 ? 5.618 -2.576 1.088 1.00 88.31 88 LEU A C 1
ATOM 688 O O . LEU A 1 88 ? 5.587 -3.765 0.787 1.00 88.31 88 LEU A O 1
ATOM 692 N N . ARG A 1 89 ? 5.588 -2.167 2.366 1.00 87.19 89 ARG A N 1
ATOM 693 C CA . ARG A 1 89 ? 5.490 -3.102 3.506 1.00 87.19 89 ARG A CA 1
ATOM 694 C C . ARG A 1 89 ? 4.183 -3.899 3.498 1.00 87.19 89 ARG A C 1
ATOM 696 O O . ARG A 1 89 ? 4.114 -4.968 4.092 1.00 87.19 89 ARG A O 1
ATOM 703 N N . ASN A 1 90 ? 3.164 -3.391 2.805 1.00 90.00 90 ASN A N 1
ATOM 704 C CA . ASN A 1 90 ? 1.837 -3.992 2.733 1.00 90.00 90 ASN A CA 1
ATOM 705 C C . ASN A 1 90 ? 1.654 -4.945 1.537 1.00 90.00 90 ASN A C 1
ATOM 707 O O . ASN A 1 90 ? 0.604 -5.576 1.429 1.00 90.00 90 ASN A O 1
ATOM 711 N N . VAL A 1 91 ? 2.631 -5.053 0.624 1.00 91.06 91 VAL A N 1
ATOM 712 C CA . VAL A 1 91 ? 2.491 -5.827 -0.623 1.00 91.06 91 VAL A CA 1
ATOM 713 C C . VAL A 1 91 ? 3.543 -6.923 -0.700 1.00 91.06 91 VAL A C 1
ATOM 715 O O . VAL A 1 91 ? 4.737 -6.665 -0.838 1.00 91.06 91 VAL A O 1
ATOM 718 N N . ALA A 1 92 ? 3.092 -8.175 -0.686 1.00 89.50 92 ALA A N 1
ATOM 719 C CA . ALA A 1 92 ? 3.978 -9.317 -0.861 1.00 89.50 92 ALA A CA 1
ATOM 720 C C . ALA A 1 92 ? 4.585 -9.347 -2.277 1.00 89.50 92 ALA A C 1
ATOM 722 O O . ALA A 1 92 ? 3.885 -9.193 -3.278 1.00 89.50 92 ALA A O 1
ATOM 723 N N . GLY A 1 93 ? 5.896 -9.586 -2.371 1.00 88.81 93 GLY A N 1
ATOM 724 C CA . GLY A 1 93 ? 6.601 -9.714 -3.653 1.00 88.81 93 GLY A CA 1
ATOM 725 C C . GLY A 1 93 ? 6.857 -8.393 -4.391 1.00 88.81 93 GLY A C 1
ATOM 726 O O . GLY A 1 93 ? 7.282 -8.423 -5.550 1.00 88.81 93 GLY A O 1
ATOM 727 N N . ALA A 1 94 ? 6.618 -7.254 -3.734 1.00 90.75 94 ALA A N 1
ATOM 728 C CA . ALA A 1 94 ? 7.061 -5.944 -4.187 1.00 90.75 94 ALA A CA 1
ATOM 729 C C . ALA A 1 94 ? 8.341 -5.546 -3.443 1.00 90.75 94 ALA A C 1
ATOM 731 O O . ALA A 1 94 ? 8.444 -5.689 -2.227 1.00 90.75 94 ALA A O 1
ATOM 732 N N . GLN A 1 95 ? 9.330 -5.053 -4.178 1.00 89.19 95 GLN A N 1
ATOM 733 C CA . GLN A 1 95 ? 10.606 -4.614 -3.627 1.00 89.19 95 GLN A CA 1
ATOM 734 C C . GLN A 1 95 ? 10.954 -3.244 -4.180 1.00 89.19 95 GLN A C 1
ATOM 736 O O . GLN A 1 95 ? 10.743 -2.960 -5.360 1.00 89.19 95 GLN A O 1
ATOM 741 N N . ARG A 1 96 ? 11.513 -2.390 -3.329 1.00 86.56 96 ARG A N 1
ATOM 742 C CA . ARG A 1 96 ? 12.049 -1.103 -3.759 1.00 86.56 96 ARG A CA 1
ATOM 743 C C . ARG A 1 96 ? 13.482 -1.288 -4.229 1.00 86.56 96 ARG A C 1
ATOM 745 O O . ARG A 1 96 ? 14.270 -1.928 -3.538 1.00 86.56 96 ARG A O 1
ATOM 752 N N . LEU A 1 97 ? 13.820 -0.710 -5.376 1.00 80.25 97 LEU A N 1
ATOM 753 C CA . LEU A 1 97 ? 15.211 -0.555 -5.783 1.00 80.25 97 LEU A CA 1
ATOM 754 C C . LEU A 1 97 ? 15.665 0.847 -5.367 1.00 80.25 97 LEU A C 1
ATOM 756 O O . LEU A 1 97 ? 15.206 1.839 -5.931 1.00 80.25 97 LEU A O 1
ATOM 760 N N . GLU A 1 98 ? 16.515 0.915 -4.347 1.00 69.69 98 GLU A N 1
ATOM 761 C CA . GLU A 1 98 ? 17.046 2.169 -3.812 1.00 69.69 98 GLU A CA 1
ATOM 762 C C . GLU A 1 98 ? 18.152 2.715 -4.721 1.00 69.69 98 GLU A C 1
ATOM 764 O O . GLU A 1 98 ? 19.086 1.991 -5.066 1.00 69.69 98 GLU A O 1
ATOM 769 N N . HIS A 1 99 ? 18.064 3.995 -5.086 1.00 64.19 99 HIS A N 1
ATOM 770 C CA . HIS A 1 99 ? 19.173 4.686 -5.756 1.00 64.19 99 HIS A CA 1
ATOM 771 C C . HIS A 1 99 ? 19.336 6.149 -5.309 1.00 64.19 99 HIS A C 1
ATOM 773 O O . HIS A 1 99 ? 20.445 6.662 -5.389 1.00 64.19 99 HIS A O 1
ATOM 779 N N . TRP A 1 100 ? 18.286 6.800 -4.781 1.00 66.19 100 TRP A N 1
ATOM 780 C CA . TRP A 1 100 ? 18.313 8.224 -4.397 1.00 66.19 100 TRP A CA 1
ATOM 781 C C . TRP A 1 100 ? 17.447 8.559 -3.164 1.00 66.19 100 TRP A C 1
ATOM 783 O O . TRP A 1 100 ? 16.896 9.656 -3.062 1.00 66.19 100 TRP A O 1
ATOM 793 N N . GLY A 1 101 ? 17.287 7.621 -2.228 1.00 71.00 101 GLY A N 1
ATOM 794 C CA . GLY A 1 101 ? 16.465 7.819 -1.035 1.00 71.00 101 GLY A CA 1
ATOM 795 C C . GLY A 1 101 ? 14.986 8.013 -1.382 1.00 71.00 101 GLY A C 1
ATOM 796 O O . GLY A 1 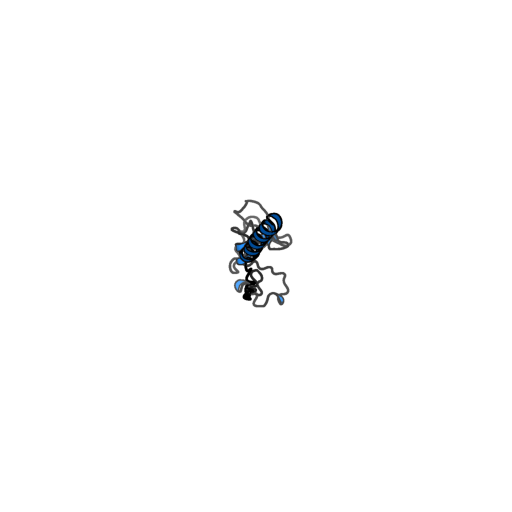101 ? 14.424 7.307 -2.219 1.00 71.00 101 GLY A O 1
ATOM 797 N N . ASP A 1 102 ? 14.347 9.002 -0.755 1.00 73.00 102 ASP A N 1
ATOM 798 C CA . ASP A 1 102 ? 12.905 9.256 -0.896 1.00 73.00 102 ASP A CA 1
ATOM 799 C C . ASP A 1 102 ? 12.520 10.036 -2.174 1.00 73.00 102 ASP A C 1
ATOM 801 O O . ASP A 1 102 ? 11.343 10.169 -2.498 1.00 73.00 102 ASP A O 1
ATOM 805 N N . MET A 1 103 ? 13.495 10.519 -2.958 1.00 72.62 103 MET A N 1
ATOM 806 C CA . MET A 1 103 ? 13.221 11.336 -4.153 1.00 72.62 103 MET A CA 1
ATOM 807 C C . MET A 1 103 ? 12.618 10.538 -5.318 1.00 72.62 103 MET A C 1
ATOM 809 O O . MET A 1 103 ? 11.908 11.097 -6.153 1.00 72.62 103 MET A O 1
ATOM 813 N N . TYR A 1 104 ? 12.898 9.232 -5.391 1.00 78.06 104 TYR A N 1
ATOM 814 C CA . TYR A 1 104 ? 12.401 8.357 -6.451 1.00 78.06 104 TYR A CA 1
ATOM 815 C C . TYR A 1 104 ? 11.999 6.995 -5.892 1.00 78.06 104 TYR A C 1
ATOM 817 O O . TYR A 1 104 ? 12.823 6.235 -5.390 1.00 78.06 104 TYR A O 1
ATOM 825 N N . THR A 1 105 ? 10.730 6.630 -6.070 1.00 83.94 105 THR A N 1
ATOM 826 C CA . THR A 1 105 ? 10.235 5.308 -5.672 1.00 83.94 105 THR A CA 1
ATOM 827 C C . THR A 1 105 ? 10.208 4.374 -6.881 1.00 83.94 105 THR A C 1
ATOM 829 O O . THR A 1 105 ? 9.226 4.314 -7.622 1.00 83.94 105 THR A O 1
ATOM 832 N N . ARG A 1 106 ? 11.302 3.631 -7.107 1.00 87.75 106 ARG A N 1
ATOM 833 C CA . ARG A 1 106 ? 11.326 2.546 -8.101 1.00 87.75 106 ARG A CA 1
ATOM 834 C C . ARG A 1 106 ? 10.847 1.254 -7.453 1.00 87.75 106 ARG A C 1
ATOM 836 O O . ARG A 1 106 ? 11.550 0.667 -6.633 1.00 87.75 106 ARG A O 1
ATOM 843 N N . VAL A 1 107 ? 9.662 0.805 -7.852 1.00 89.69 107 VAL A N 1
ATOM 844 C CA . VAL A 1 107 ? 9.087 -0.463 -7.394 1.00 89.69 107 VAL A CA 1
ATOM 845 C C . VAL A 1 107 ? 9.352 -1.538 -8.434 1.00 89.69 107 VAL A C 1
ATOM 847 O O . VAL A 1 107 ? 9.038 -1.363 -9.610 1.00 89.69 107 VAL A O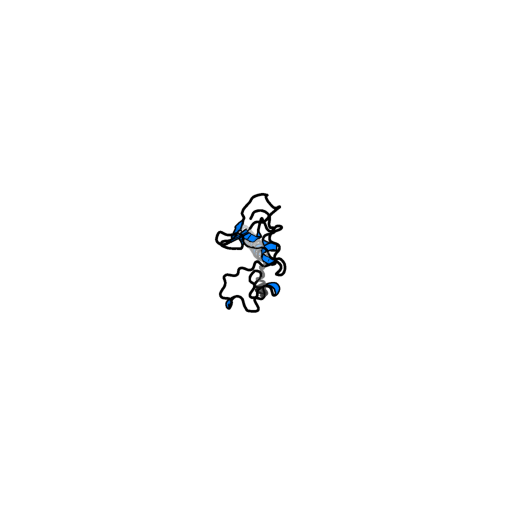 1
ATOM 850 N N . ASN A 1 108 ? 9.900 -2.661 -7.994 1.00 91.44 108 ASN A N 1
ATOM 851 C CA . ASN A 1 108 ? 9.975 -3.888 -8.762 1.00 91.44 108 ASN A CA 1
ATOM 852 C C . ASN A 1 108 ? 8.969 -4.896 -8.199 1.00 91.44 108 ASN A C 1
ATOM 854 O O . ASN A 1 108 ? 8.834 -5.048 -6.987 1.00 91.44 108 ASN A O 1
ATOM 858 N N . MET A 1 109 ? 8.280 -5.606 -9.084 1.00 92.62 109 MET A N 1
ATOM 859 C CA . MET A 1 109 ? 7.388 -6.711 -8.749 1.00 92.62 109 MET A CA 1
ATOM 860 C C . MET A 1 109 ? 7.740 -7.900 -9.636 1.00 92.62 109 MET A C 1
ATOM 862 O O . MET A 1 109 ? 7.978 -7.739 -10.836 1.00 92.62 109 MET A O 1
ATOM 866 N N . ARG A 1 110 ? 7.792 -9.102 -9.047 1.00 91.56 110 ARG A N 1
ATOM 867 C CA . ARG A 1 110 ? 8.105 -10.355 -9.768 1.00 91.56 110 ARG A CA 1
ATOM 868 C C . ARG A 1 110 ? 9.376 -10.266 -10.639 1.00 91.56 110 ARG A C 1
ATOM 870 O O . ARG A 1 110 ? 9.415 -10.798 -11.741 1.00 91.56 110 ARG A O 1
ATOM 877 N N . GLY A 1 111 ? 10.399 -9.559 -10.157 1.00 90.00 111 GLY A N 1
ATOM 878 C CA . GLY A 1 111 ? 11.697 -9.426 -10.834 1.00 90.00 111 GLY A CA 1
ATOM 879 C C . GLY A 1 111 ? 11.812 -8.300 -11.871 1.00 90.00 111 GLY A C 1
ATOM 880 O O . GLY A 1 111 ? 12.900 -8.093 -12.394 1.00 90.00 111 GLY A O 1
ATOM 881 N N . SER A 1 112 ? 10.750 -7.536 -12.148 1.00 90.88 112 SER A N 1
ATOM 882 C CA . SER A 1 112 ? 10.776 -6.435 -13.131 1.00 90.88 112 SER A CA 1
ATOM 883 C C . SER A 1 112 ? 10.210 -5.130 -12.570 1.00 90.88 112 SER A C 1
ATOM 885 O O . SER A 1 112 ? 9.464 -5.152 -11.592 1.00 90.88 112 SER A O 1
ATOM 887 N N . ARG A 1 113 ? 10.546 -3.988 -13.187 1.00 90.44 113 ARG A N 1
ATOM 888 C CA . ARG A 1 113 ? 10.008 -2.675 -12.798 1.00 90.44 113 ARG A CA 1
ATOM 889 C C . ARG A 1 113 ? 8.496 -2.635 -13.005 1.00 90.44 113 ARG A C 1
ATOM 891 O O . ARG A 1 113 ? 8.018 -2.792 -14.125 1.00 90.44 113 ARG A O 1
ATOM 898 N N . ALA A 1 114 ? 7.763 -2.358 -11.933 1.00 91.25 114 ALA A N 1
ATOM 899 C CA . ALA A 1 114 ? 6.339 -2.088 -12.003 1.00 91.25 114 ALA A CA 1
ATOM 900 C C . ALA A 1 114 ? 6.103 -0.691 -12.595 1.00 91.25 114 ALA A C 1
ATOM 902 O O . ALA A 1 114 ? 6.780 0.279 -12.238 1.00 91.25 114 ALA A O 1
ATOM 903 N N . ALA A 1 115 ? 5.137 -0.592 -13.504 1.00 91.44 115 ALA A N 1
ATOM 904 C CA . ALA A 1 115 ? 4.676 0.691 -14.011 1.00 91.44 115 ALA A CA 1
ATOM 905 C C . ALA A 1 115 ? 3.846 1.415 -12.939 1.00 91.44 115 ALA A C 1
ATOM 907 O O . ALA A 1 115 ? 3.050 0.801 -12.229 1.00 91.44 115 ALA A O 1
ATOM 908 N N . ALA A 1 116 ? 4.038 2.726 -12.834 1.00 90.56 116 ALA A N 1
ATOM 909 C CA . ALA A 1 116 ? 3.290 3.598 -11.944 1.00 90.56 116 ALA A CA 1
ATOM 910 C C . ALA A 1 116 ? 2.151 4.273 -12.713 1.00 90.56 116 ALA A C 1
ATOM 912 O O . ALA A 1 116 ? 2.372 4.873 -13.768 1.00 90.56 116 ALA A O 1
ATOM 913 N N . PHE A 1 117 ? 0.944 4.201 -12.160 1.00 92.06 117 PHE A N 1
ATOM 914 C CA . PHE A 1 117 ? -0.242 4.850 -12.705 1.00 92.06 117 PHE A CA 1
ATOM 915 C C . PHE A 1 117 ? -0.863 5.772 -11.656 1.00 92.06 117 PHE A C 1
ATOM 917 O O . PHE A 1 117 ? -0.983 5.392 -10.494 1.00 92.06 117 PHE A O 1
ATOM 924 N N . MET A 1 118 ? -1.298 6.959 -12.074 1.00 92.06 118 MET A N 1
ATOM 925 C CA . MET A 1 118 ? -2.129 7.864 -11.277 1.00 92.06 118 MET A CA 1
ATOM 926 C C . MET A 1 118 ? -3.467 8.025 -11.986 1.00 92.06 118 MET A C 1
ATOM 928 O O . MET A 1 118 ? -3.504 8.429 -13.146 1.00 92.06 118 MET A O 1
ATOM 932 N N . ASN A 1 119 ? -4.562 7.659 -11.316 1.00 91.88 119 ASN A N 1
ATOM 933 C CA . ASN A 1 119 ? -5.917 7.691 -11.884 1.00 91.88 119 ASN A CA 1
ATOM 934 C C . ASN A 1 119 ? -6.022 6.995 -13.258 1.00 91.88 119 ASN A C 1
ATOM 936 O O . ASN A 1 119 ? -6.707 7.468 -14.160 1.00 91.88 119 ASN A O 1
ATOM 940 N N . GLY A 1 120 ? -5.311 5.875 -13.432 1.00 90.88 120 GLY A N 1
ATOM 941 C CA . GLY A 1 120 ? -5.295 5.103 -14.682 1.00 90.88 120 GLY A CA 1
ATOM 942 C C . GLY A 1 120 ? -4.358 5.635 -15.774 1.00 90.88 120 GLY A C 1
ATOM 943 O O . GLY A 1 120 ? -4.213 4.987 -16.807 1.00 90.88 120 GLY A O 1
ATOM 944 N N . VAL A 1 121 ? -3.666 6.759 -15.557 1.00 92.94 121 VAL A N 1
ATOM 945 C CA . VAL A 1 121 ? -2.686 7.316 -16.503 1.00 92.94 121 VAL A CA 1
ATOM 946 C C . VAL A 1 121 ? -1.271 6.920 -16.093 1.00 92.94 121 VAL A C 1
ATOM 948 O O . VAL A 1 121 ? -0.898 7.055 -14.930 1.00 92.94 121 VAL A O 1
ATOM 951 N N . ASN A 1 122 ? -0.473 6.427 -17.043 1.00 92.06 122 ASN A N 1
ATOM 952 C CA . ASN A 1 122 ? 0.906 6.015 -16.789 1.00 92.06 122 ASN A CA 1
ATOM 953 C C . ASN A 1 122 ? 1.799 7.241 -16.533 1.00 92.06 122 ASN A C 1
ATOM 955 O O . ASN A 1 122 ? 1.931 8.106 -17.394 1.00 92.06 122 ASN A O 1
ATOM 959 N N . VAL A 1 123 ? 2.432 7.279 -15.362 1.00 91.19 123 VAL A N 1
ATOM 960 C CA . VAL A 1 123 ? 3.360 8.337 -14.922 1.00 91.19 123 VAL A CA 1
ATOM 961 C C . VAL A 1 123 ? 4.758 7.781 -14.637 1.00 91.19 123 VAL A C 1
ATOM 963 O O . VAL A 1 123 ? 5.560 8.374 -13.916 1.00 91.19 123 VAL A O 1
ATOM 966 N N . THR A 1 124 ? 5.061 6.597 -15.169 1.00 88.00 124 THR A N 1
ATOM 967 C CA . THR A 1 124 ? 6.346 5.933 -14.956 1.00 88.00 124 THR A CA 1
ATOM 968 C C . THR A 1 124 ? 7.470 6.774 -15.546 1.00 88.00 124 THR A C 1
ATOM 970 O O . THR A 1 124 ? 7.524 6.993 -16.754 1.00 88.00 124 THR A O 1
ATOM 973 N N . SER A 1 125 ? 8.409 7.195 -14.698 1.00 82.31 125 SER A N 1
ATOM 974 C CA . SER A 1 125 ? 9.611 7.893 -15.159 1.00 82.31 125 SER A CA 1
ATOM 975 C C . SER A 1 125 ? 10.411 7.030 -16.142 1.00 82.31 125 SER A C 1
ATOM 977 O O . SER A 1 125 ? 10.681 5.856 -15.877 1.00 82.31 125 SER A O 1
ATOM 979 N N . ASN A 1 126 ? 10.831 7.637 -17.251 1.00 79.38 126 ASN A N 1
ATOM 980 C CA . ASN A 1 126 ? 11.703 7.039 -18.263 1.00 79.38 126 ASN A CA 1
ATOM 981 C C . ASN A 1 126 ? 13.181 6.986 -17.838 1.00 79.38 126 ASN A C 1
ATOM 983 O O . ASN A 1 126 ? 14.003 6.416 -18.553 1.00 79.38 126 ASN A O 1
ATOM 987 N N . TRP A 1 127 ? 13.520 7.574 -16.692 1.00 65.06 127 TRP A N 1
ATOM 988 C CA . TRP A 1 127 ? 14.878 7.601 -16.180 1.00 65.06 127 TRP A CA 1
ATOM 989 C C . TRP A 1 127 ? 15.264 6.189 -15.697 1.00 65.06 127 TRP A C 1
ATOM 991 O O . TRP A 1 127 ? 14.540 5.559 -14.913 1.00 65.06 127 TRP A O 1
ATOM 1001 N N . VAL A 1 128 ? 16.376 5.678 -16.238 1.00 56.09 128 VAL A N 1
ATOM 1002 C CA . VAL A 1 128 ? 16.846 4.276 -16.190 1.00 56.09 128 VAL A CA 1
ATOM 1003 C C . VAL A 1 128 ? 15.884 3.293 -16.880 1.00 56.09 128 VAL A C 1
ATOM 1005 O O . VAL A 1 128 ? 15.008 2.702 -16.229 1.00 56.09 128 VAL A O 1
ATOM 1008 N N . ARG A 1 129 ? 16.058 3.120 -18.197 1.00 50.88 129 ARG A N 1
ATOM 1009 C CA . ARG A 1 129 ? 15.600 1.936 -18.942 1.00 50.88 129 ARG A CA 1
ATOM 1010 C C . ARG A 1 129 ? 16.654 0.845 -18.828 1.00 50.88 129 ARG A C 1
ATOM 1012 O O . ARG A 1 129 ? 17.839 1.187 -19.018 1.00 50.88 129 ARG A O 1
#

InterPro domains:
  IPR012910 TonB-dependent receptor, plug domain [PF07715] (61-124)
  IPR037066 TonB-dependent receptor, plug domain superfamily [G3DSA:2.170.130.10] (41-128)

Secondary structure (DSSP, 8-state):
-HHHHHHHHHHHHHHHHHHHH----------PPP---------TT--SB--GGGT--SBGGGSSS------HHHHHHTT--STTTTGGGGSTTEEEE-SSGGG--EEEETTEEPPPEETTEE----S--

Radius of gyration: 37.55 Å; chains: 1; bounding box: 46×26×118 Å

pLDDT: mean 80.47, std 12.26, range [50.88, 94.44]